Protein AF-A0A656GLE0-F1 (afdb_monomer)

Mean predicted aligned error: 3.56 Å

InterPro domains:
  IPR001126 UmuC domain [PF00817] (6-39)
  IPR001126 UmuC domain [PS50173] (10-77)
  IPR043128 Reverse transcriptase/Diguanylate cyclase domain [G3DSA:3.30.70.270] (2-66)
  IPR043502 DNA/RNA polymerase superfamily [SSF56672] (2-105)
  IPR050116 DNA polymerase type-Y [PTHR11076] (6-103)

Structure (mmCIF, N/CA/C/O backbone):
data_AF-A0A656GLE0-F1
#
_entry.id   AF-A0A656GLE0-F1
#
loop_
_atom_site.group_PDB
_atom_site.id
_atom_site.type_symbol
_atom_site.label_atom_id
_atom_site.label_alt_id
_atom_site.label_comp_id
_atom_site.label_asym_id
_atom_site.label_entity_id
_atom_site.label_seq_id
_atom_site.pdbx_PDB_ins_code
_atom_site.Cartn_x
_atom_site.Cartn_y
_atom_site.Cartn_z
_atom_site.occupancy
_atom_site.B_iso_or_equiv
_atom_site.auth_seq_id
_atom_site.auth_comp_id
_atom_site.auth_asym_id
_atom_site.auth_atom_id
_atom_site.pdbx_PDB_model_num
ATOM 1 N N . MET A 1 1 ? -3.644 -18.975 12.179 1.00 44.62 1 MET A N 1
ATOM 2 C CA . MET A 1 1 ? -4.262 -17.910 12.998 1.00 44.62 1 MET A CA 1
ATOM 3 C C . MET A 1 1 ? -5.621 -17.582 12.400 1.00 44.62 1 MET A C 1
ATOM 5 O O . MET A 1 1 ? -5.702 -16.812 11.456 1.00 44.62 1 MET A O 1
ATOM 9 N N . THR A 1 2 ? -6.671 -18.235 12.883 1.00 47.81 2 THR A N 1
ATOM 10 C CA . THR A 1 2 ? -8.062 -18.063 12.434 1.00 47.81 2 THR A CA 1
ATOM 11 C C . THR A 1 2 ? -8.763 -17.076 13.365 1.00 47.81 2 THR A C 1
ATOM 13 O O . THR A 1 2 ? -9.558 -17.449 14.215 1.00 47.81 2 THR A O 1
ATOM 16 N N . GLY A 1 3 ? -8.398 -15.802 13.252 1.00 62.88 3 GLY A N 1
ATOM 17 C CA . GLY A 1 3 ? -9.130 -14.693 13.863 1.00 62.88 3 GLY A CA 1
ATOM 18 C C . GLY A 1 3 ? -9.580 -13.738 12.766 1.00 62.88 3 GLY A C 1
ATOM 19 O O . GLY A 1 3 ? -8.908 -13.636 11.738 1.00 62.88 3 GLY A O 1
ATOM 20 N N . ASN A 1 4 ? -10.701 -13.041 12.956 1.00 88.12 4 ASN A N 1
ATOM 21 C CA . ASN A 1 4 ? -11.146 -12.019 12.012 1.00 88.12 4 ASN A CA 1
ATOM 22 C C . ASN A 1 4 ? -10.156 -10.838 12.030 1.00 88.12 4 ASN A C 1
ATOM 24 O O . AS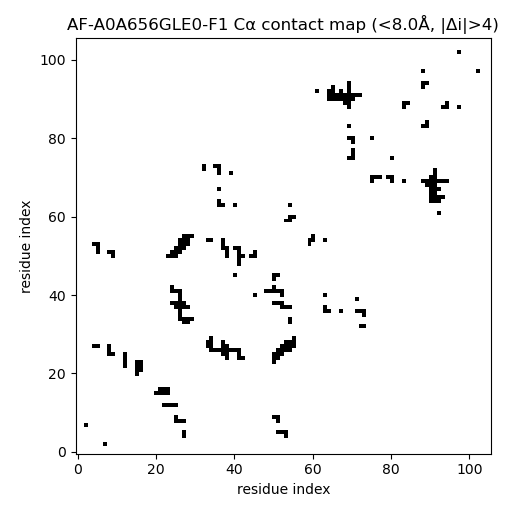N A 1 4 ? -10.252 -9.919 12.844 1.00 88.12 4 ASN A O 1
ATOM 28 N N . LEU A 1 5 ? -9.166 -10.874 11.133 1.00 94.19 5 LEU A N 1
ATOM 29 C CA . LEU A 1 5 ? -8.096 -9.877 11.053 1.00 94.19 5 LEU A CA 1
ATOM 30 C C . LEU A 1 5 ? -8.643 -8.463 10.812 1.00 94.19 5 LEU A C 1
ATOM 32 O O . LEU A 1 5 ? -8.083 -7.486 11.308 1.00 94.19 5 LEU A O 1
ATOM 36 N N . THR A 1 6 ? -9.770 -8.346 10.106 1.00 94.81 6 THR A N 1
ATOM 37 C CA . THR A 1 6 ? -10.423 -7.056 9.859 1.00 94.81 6 THR A CA 1
ATOM 38 C C . THR A 1 6 ? -10.983 -6.457 11.152 1.00 94.81 6 THR A C 1
ATOM 40 O O . THR A 1 6 ? -10.805 -5.264 11.399 1.00 94.81 6 THR A O 1
ATOM 43 N N . GLU A 1 7 ? -11.613 -7.259 12.013 1.00 95.56 7 GLU A N 1
ATOM 44 C CA . GLU A 1 7 ? -12.074 -6.805 13.335 1.00 95.56 7 GLU A CA 1
ATOM 45 C C . GLU A 1 7 ? -10.909 -6.399 14.234 1.00 95.56 7 GLU A C 1
ATOM 47 O O . GLU A 1 7 ? -10.956 -5.338 14.861 1.00 95.56 7 GLU A O 1
ATOM 52 N N . LEU A 1 8 ? -9.827 -7.183 14.231 1.00 96.00 8 LEU A N 1
ATOM 53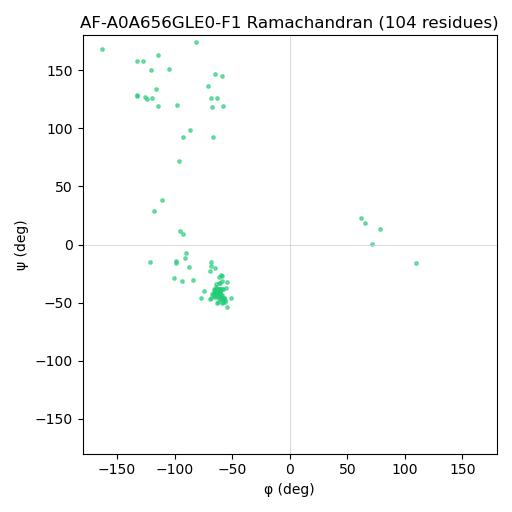 C CA . LEU A 1 8 ? -8.600 -6.819 14.936 1.00 96.00 8 LEU A CA 1
ATOM 54 C C . LEU A 1 8 ? -8.063 -5.464 14.448 1.00 96.00 8 LEU A C 1
ATOM 56 O O . LEU A 1 8 ? -7.762 -4.590 15.260 1.00 96.00 8 LEU A O 1
ATOM 60 N N . GLY A 1 9 ? -8.004 -5.250 13.131 1.00 96.94 9 GLY A N 1
ATOM 61 C CA . GLY A 1 9 ? -7.581 -3.979 12.543 1.00 96.94 9 GLY A CA 1
ATOM 62 C C . GLY A 1 9 ? -8.471 -2.803 12.953 1.00 96.94 9 GLY A C 1
ATOM 63 O O . GLY A 1 9 ? -7.962 -1.730 13.283 1.00 96.94 9 GLY A O 1
ATOM 64 N N . ARG A 1 10 ? -9.795 -3.003 13.010 1.00 96.88 10 ARG A N 1
ATOM 65 C CA . ARG A 1 10 ? -10.743 -1.985 13.498 1.00 96.88 10 ARG A CA 1
ATOM 66 C C . ARG A 1 10 ? -10.518 -1.671 14.975 1.00 96.88 10 ARG A C 1
ATOM 68 O O . ARG A 1 10 ? -10.484 -0.498 15.336 1.00 96.88 10 ARG A O 1
ATOM 75 N N . SER A 1 11 ? -10.298 -2.690 15.803 1.00 97.56 11 SER A N 1
ATOM 76 C CA . SER A 1 11 ? -9.992 -2.525 17.228 1.00 97.56 11 SER A CA 1
ATOM 77 C C . SER A 1 11 ? -8.706 -1.718 17.443 1.00 97.56 11 SER A C 1
ATOM 79 O O . SER A 1 11 ? -8.708 -0.734 18.185 1.00 97.56 11 SER A O 1
ATOM 81 N N . ILE A 1 12 ? -7.630 -2.054 16.719 1.00 97.38 12 ILE A N 1
ATOM 82 C CA . ILE A 1 12 ? -6.358 -1.316 16.759 1.00 97.38 12 ILE A CA 1
ATOM 83 C C . ILE A 1 12 ? -6.569 0.146 16.361 1.00 97.38 12 ILE A C 1
ATOM 85 O O . ILE A 1 12 ? -6.158 1.042 17.096 1.00 97.38 12 ILE A O 1
ATOM 89 N N . ARG A 1 13 ? -7.245 0.402 15.234 1.00 97.19 13 ARG A N 1
ATOM 90 C CA . ARG A 1 13 ? -7.540 1.760 14.756 1.00 97.19 13 ARG A CA 1
ATOM 91 C C . ARG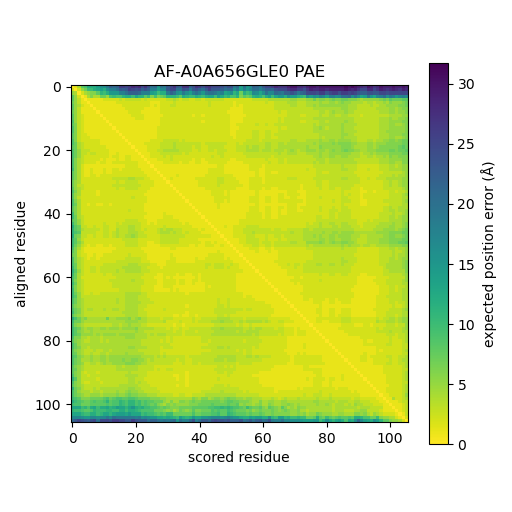 A 1 13 ? -8.298 2.581 15.802 1.00 97.19 13 ARG A C 1
ATOM 93 O O . ARG A 1 13 ? -7.887 3.700 16.104 1.00 97.19 13 ARG A O 1
ATOM 100 N N . SER A 1 14 ? -9.369 2.024 16.368 1.00 97.81 14 SER A N 1
ATOM 101 C CA . SER A 1 14 ? -10.171 2.684 17.404 1.00 97.81 14 SER A CA 1
ATOM 102 C C . SER A 1 14 ? -9.359 2.959 18.668 1.00 97.81 14 SER A C 1
ATOM 104 O O . SER A 1 14 ? -9.470 4.039 19.245 1.00 97.81 14 SER A O 1
ATOM 106 N N . LYS A 1 15 ? -8.505 2.017 19.088 1.00 98.38 15 LYS A N 1
ATOM 107 C CA . LYS A 1 15 ? -7.641 2.187 20.260 1.00 98.38 15 LYS A CA 1
ATOM 108 C C . LYS A 1 15 ? -6.596 3.279 20.044 1.00 98.38 15 LYS A C 1
ATOM 110 O O . LYS A 1 15 ? -6.431 4.118 20.921 1.00 98.38 15 LYS A O 1
ATOM 115 N N . VAL A 1 16 ? -5.940 3.308 18.881 1.00 98.31 16 VAL A N 1
ATOM 116 C CA . VAL A 1 16 ? -4.991 4.378 18.531 1.00 98.31 16 VAL A CA 1
ATOM 117 C C . VAL A 1 16 ? -5.692 5.729 18.578 1.00 98.31 16 VAL A C 1
ATOM 119 O O . VAL A 1 16 ? -5.219 6.619 19.275 1.00 98.31 16 VAL A O 1
ATOM 122 N N . TYR A 1 17 ? -6.859 5.856 17.941 1.00 98.19 17 TYR A N 1
ATOM 123 C CA . TYR A 1 17 ? -7.615 7.106 17.959 1.00 98.19 17 TYR A CA 1
ATOM 124 C C . TYR A 1 17 ? -8.017 7.530 19.378 1.00 98.19 17 TYR A C 1
ATOM 126 O O . TYR A 1 17 ? -7.827 8.683 19.746 1.00 98.19 17 TYR A O 1
ATOM 134 N N . ARG A 1 18 ? -8.498 6.600 20.213 1.00 98.44 18 ARG A N 1
ATOM 135 C CA . ARG A 1 18 ? -8.854 6.887 21.612 1.00 98.44 18 ARG A CA 1
ATOM 136 C C . ARG A 1 18 ? -7.656 7.354 22.442 1.00 98.44 18 ARG A C 1
ATOM 138 O O . ARG A 1 18 ? -7.823 8.199 23.312 1.00 98.44 18 ARG A O 1
ATOM 145 N N . CYS A 1 19 ? -6.477 6.779 22.216 1.00 98.56 19 CYS A N 1
ATOM 146 C CA . CYS A 1 19 ? -5.283 7.081 23.004 1.00 98.56 19 CYS A CA 1
ATOM 147 C C . CYS A 1 19 ? -4.538 8.332 22.527 1.00 98.56 19 CYS A C 1
ATOM 149 O O . CYS A 1 19 ? -3.891 8.978 23.343 1.00 98.56 19 CYS A O 1
ATOM 151 N N . THR A 1 20 ? -4.580 8.654 21.231 1.00 98.31 20 THR A N 1
ATOM 152 C CA . THR A 1 20 ? -3.738 9.716 20.650 1.00 98.31 20 THR A CA 1
ATOM 153 C C . THR A 1 20 ? -4.523 10.836 19.973 1.00 98.31 20 THR A C 1
ATOM 155 O O . THR A 1 20 ? -3.944 11.869 19.660 1.00 98.31 20 THR A O 1
ATOM 158 N N . GLY A 1 21 ? -5.814 10.640 19.690 1.00 97.88 21 GLY A N 1
ATOM 159 C CA . GLY A 1 21 ? -6.620 11.544 18.863 1.00 97.88 21 GLY A CA 1
ATOM 160 C C . GLY A 1 21 ? -6.275 11.509 17.367 1.00 97.88 21 GLY A C 1
ATOM 161 O O . GLY A 1 21 ? -6.901 12.216 16.580 1.00 97.88 21 GLY A O 1
ATOM 162 N N . ILE A 1 22 ? -5.308 10.687 16.940 1.00 97.56 22 ILE A N 1
ATOM 163 C CA . ILE A 1 22 ? -4.812 10.667 15.558 1.00 97.56 22 ILE A CA 1
ATOM 164 C C . ILE A 1 22 ? -5.499 9.539 14.773 1.00 97.56 22 ILE A C 1
ATOM 166 O O . ILE A 1 22 ? -5.354 8.365 15.132 1.00 97.56 22 ILE A O 1
ATOM 170 N N . PRO A 1 23 ? -6.232 9.840 13.684 1.00 95.50 23 PRO A N 1
ATOM 171 C CA . PRO A 1 23 ? -6.842 8.812 12.854 1.00 95.50 23 PRO A CA 1
ATOM 172 C C . PRO A 1 23 ? -5.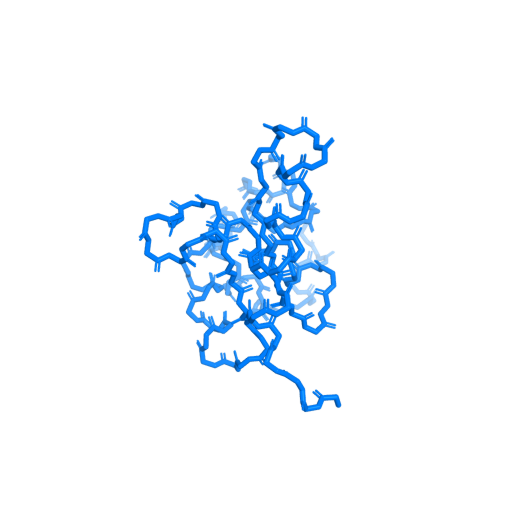776 8.055 12.054 1.00 95.50 23 PRO A C 1
ATOM 174 O O . PRO A 1 23 ? -4.879 8.641 11.445 1.00 95.50 23 PRO A O 1
ATOM 177 N N . VAL A 1 24 ? -5.907 6.730 12.008 1.00 96.94 24 VAL A N 1
ATOM 178 C CA . VAL A 1 24 ? -5.000 5.850 11.262 1.00 96.94 24 VAL A CA 1
ATOM 179 C C . VAL A 1 24 ? -5.763 4.925 10.316 1.00 96.94 24 VAL A C 1
ATOM 181 O O . VAL A 1 24 ? -6.954 4.668 10.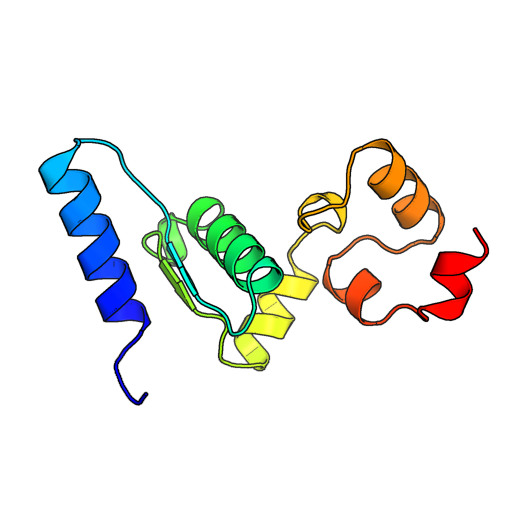498 1.00 96.94 24 VAL A O 1
ATOM 184 N N . GLY A 1 25 ? -5.057 4.434 9.297 1.00 97.50 25 GLY A N 1
ATOM 185 C CA . GLY A 1 25 ? -5.494 3.328 8.447 1.00 97.50 25 GLY A CA 1
ATOM 186 C C . GLY A 1 25 ? -4.723 2.057 8.801 1.00 97.50 25 GLY A C 1
ATOM 187 O O . GLY A 1 25 ? -3.579 2.143 9.261 1.00 97.50 25 GLY A O 1
ATOM 188 N N . VAL A 1 26 ? -5.339 0.894 8.595 1.00 98.31 26 VAL A N 1
ATOM 189 C CA . VAL A 1 26 ? -4.734 -0.417 8.862 1.00 98.31 26 VAL A CA 1
ATOM 190 C C . VAL A 1 26 ? -4.766 -1.266 7.594 1.00 98.31 26 VAL A C 1
ATOM 192 O O . VAL A 1 26 ? -5.820 -1.473 6.999 1.00 98.31 26 VAL A O 1
ATOM 195 N N . GLY A 1 27 ? -3.599 -1.763 7.188 1.00 97.88 27 GLY A N 1
ATOM 196 C CA . GLY A 1 27 ? -3.443 -2.695 6.075 1.00 97.88 27 GLY A CA 1
ATOM 197 C C . GLY A 1 27 ? -2.903 -4.032 6.559 1.00 97.88 27 GLY A C 1
ATOM 198 O O . GLY A 1 27 ? -1.948 -4.058 7.334 1.00 97.88 27 GLY A O 1
ATOM 199 N N . ILE A 1 28 ? -3.504 -5.127 6.101 1.00 98.12 28 ILE A N 1
ATOM 200 C CA . ILE A 1 28 ? -3.188 -6.490 6.535 1.00 98.12 28 ILE A CA 1
ATOM 201 C C . ILE A 1 28 ? -2.877 -7.336 5.304 1.00 98.12 28 ILE A C 1
ATOM 203 O O . ILE A 1 28 ? -3.645 -7.353 4.342 1.00 98.12 28 ILE A O 1
ATOM 207 N N . ALA A 1 29 ? -1.723 -8.001 5.312 1.00 97.50 29 ALA A N 1
ATOM 208 C CA . ALA A 1 29 ? -1.293 -8.895 4.245 1.00 97.50 29 ALA A CA 1
ATOM 209 C C . ALA A 1 29 ? -0.154 -9.822 4.722 1.00 97.50 29 ALA A C 1
ATOM 211 O O . ALA A 1 29 ? 0.461 -9.534 5.750 1.00 97.50 29 ALA A O 1
ATOM 212 N N . PRO A 1 30 ? 0.210 -10.868 3.951 1.00 96.50 30 PRO A N 1
ATOM 213 C CA . PRO A 1 30 ? 1.268 -11.810 4.337 1.00 96.50 30 PRO A CA 1
ATOM 214 C C . PRO A 1 30 ? 2.695 -11.237 4.355 1.00 96.50 30 PRO A C 1
ATOM 216 O O . PRO A 1 30 ? 3.580 -11.832 4.961 1.00 96.50 30 PRO A O 1
ATOM 219 N N . THR A 1 31 ? 2.951 -10.106 3.685 1.00 97.00 31 THR A N 1
ATOM 220 C CA . THR A 1 31 ? 4.281 -9.470 3.628 1.00 97.00 31 THR A CA 1
ATOM 221 C C . THR A 1 31 ? 4.195 -7.972 3.906 1.00 97.00 31 THR A C 1
ATOM 223 O O . THR A 1 31 ? 3.149 -7.351 3.710 1.00 97.00 31 THR A O 1
ATOM 226 N N . LYS A 1 32 ? 5.311 -7.361 4.327 1.00 97.19 32 LYS A N 1
ATOM 227 C CA . LYS A 1 32 ? 5.373 -5.925 4.662 1.00 97.19 32 LYS A CA 1
ATOM 228 C C . LYS A 1 32 ? 5.000 -5.026 3.477 1.00 97.19 32 LYS A C 1
ATOM 230 O O . LYS A 1 32 ? 4.231 -4.082 3.647 1.00 97.19 32 LYS A O 1
ATOM 235 N N . THR A 1 33 ? 5.495 -5.339 2.279 1.00 96.94 33 THR A N 1
ATOM 236 C CA . THR A 1 33 ? 5.195 -4.578 1.055 1.00 96.94 33 THR A CA 1
ATOM 237 C C . THR A 1 33 ? 3.710 -4.649 0.708 1.00 96.94 33 THR A C 1
ATOM 239 O O . THR A 1 33 ? 3.084 -3.619 0.470 1.00 96.94 33 THR A O 1
ATOM 242 N N . LEU A 1 34 ? 3.110 -5.842 0.769 1.00 97.88 34 LEU A N 1
ATOM 243 C CA . LEU A 1 34 ? 1.675 -6.001 0.532 1.00 97.88 34 LEU A CA 1
ATOM 244 C C . LEU A 1 34 ? 0.842 -5.306 1.617 1.00 97.88 34 LEU A C 1
ATOM 246 O O . LEU A 1 34 ? -0.138 -4.640 1.299 1.00 97.88 34 LEU A O 1
ATOM 250 N N . ALA A 1 35 ? 1.246 -5.379 2.888 1.00 98.00 35 ALA A N 1
ATOM 251 C CA . ALA A 1 35 ? 0.535 -4.714 3.981 1.00 98.00 35 ALA A CA 1
ATOM 252 C C . ALA A 1 35 ? 0.559 -3.185 3.818 1.00 98.00 35 ALA A C 1
ATOM 254 O O . ALA A 1 35 ? -0.424 -2.499 4.111 1.00 98.00 35 ALA A O 1
ATOM 255 N N . LYS A 1 36 ? 1.654 -2.636 3.277 1.00 97.75 36 LYS A N 1
ATOM 256 C CA . LYS A 1 36 ? 1.753 -1.214 2.937 1.00 97.75 36 LYS A CA 1
ATOM 257 C C . LYS A 1 36 ? 0.800 -0.822 1.804 1.00 97.75 36 LYS A C 1
ATOM 259 O O . LYS A 1 36 ? 0.130 0.202 1.935 1.00 97.75 36 LYS A O 1
ATOM 264 N N . LEU A 1 37 ? 0.684 -1.642 0.758 1.00 97.62 37 LEU A N 1
ATOM 265 C CA . LEU A 1 37 ? -0.284 -1.440 -0.332 1.00 97.62 37 LEU A CA 1
ATOM 266 C C . LEU A 1 37 ? -1.740 -1.564 0.149 1.00 97.62 37 LEU A C 1
ATOM 268 O O . LEU A 1 37 ? -2.599 -0.761 -0.222 1.00 97.62 37 LEU A O 1
ATOM 272 N N . ALA A 1 38 ? -2.016 -2.516 1.042 1.00 97.88 38 ALA A N 1
ATOM 273 C CA . ALA A 1 38 ? -3.316 -2.642 1.695 1.00 97.88 38 ALA A CA 1
ATOM 274 C C . ALA A 1 38 ? -3.666 -1.366 2.474 1.00 97.88 38 ALA A C 1
ATOM 276 O O . ALA A 1 38 ? -4.759 -0.828 2.325 1.00 97.88 38 ALA A O 1
ATOM 277 N N . ASN A 1 39 ? -2.718 -0.824 3.247 1.00 97.88 39 ASN A N 1
ATOM 278 C CA . ASN A 1 39 ? -2.923 0.407 4.012 1.00 97.88 39 ASN A CA 1
ATOM 279 C C . ASN A 1 39 ? -3.117 1.631 3.102 1.00 97.88 39 ASN A C 1
ATOM 281 O O . ASN A 1 39 ? -3.949 2.490 3.386 1.00 97.88 39 ASN A O 1
ATOM 285 N N . TYR A 1 40 ? -2.376 1.711 1.992 1.00 97.44 40 TYR A N 1
ATOM 286 C CA . TYR A 1 40 ? -2.606 2.735 0.971 1.00 97.44 40 TYR A CA 1
ATOM 287 C C . TYR A 1 40 ? -4.056 2.686 0.466 1.00 97.44 40 TYR A C 1
ATOM 289 O O . TYR A 1 40 ? -4.753 3.701 0.483 1.00 97.44 40 TYR A O 1
ATOM 297 N N . THR A 1 41 ? -4.552 1.490 0.134 1.00 97.19 41 THR A N 1
ATOM 298 C CA . THR A 1 41 ? -5.945 1.282 -0.292 1.00 97.19 41 THR A CA 1
ATOM 299 C C . THR A 1 41 ? -6.944 1.652 0.807 1.00 97.1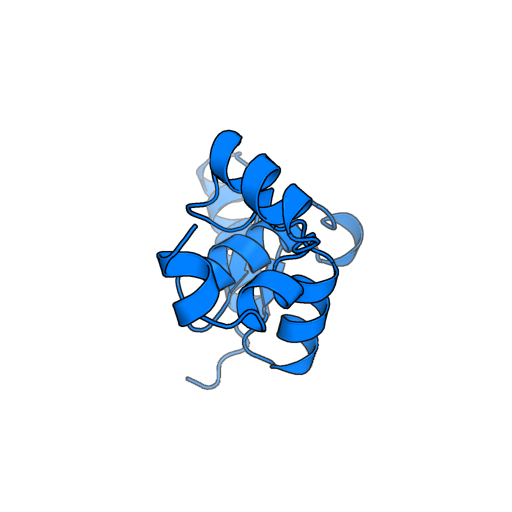9 41 THR A C 1
ATOM 301 O O . THR A 1 41 ? -7.932 2.331 0.527 1.00 97.19 41 THR A O 1
ATOM 304 N N . ALA A 1 42 ? -6.671 1.271 2.060 1.00 97.31 42 ALA A N 1
ATOM 305 C CA . ALA A 1 42 ? -7.514 1.583 3.215 1.00 97.31 42 ALA A CA 1
ATOM 306 C C . ALA A 1 42 ? -7.706 3.091 3.409 1.00 97.31 42 ALA A C 1
ATOM 308 O O . ALA A 1 42 ? -8.798 3.548 3.737 1.00 97.31 42 ALA A O 1
ATOM 309 N N . LYS A 1 43 ? -6.648 3.873 3.176 1.00 96.19 43 LYS A N 1
ATOM 310 C CA . LYS A 1 43 ? -6.700 5.335 3.261 1.00 96.19 43 LYS A CA 1
ATOM 311 C C . LYS A 1 43 ? -7.375 5.958 2.043 1.00 96.19 43 LYS A C 1
ATOM 313 O O . LYS A 1 43 ? -8.239 6.813 2.204 1.00 96.19 43 LYS A O 1
ATOM 318 N N . ARG A 1 44 ? -7.017 5.518 0.833 1.00 96.12 44 ARG A N 1
ATOM 319 C CA . ARG A 1 44 ? -7.556 6.072 -0.419 1.00 96.12 44 ARG A CA 1
ATOM 320 C C . ARG A 1 44 ? -9.062 5.850 -0.549 1.00 96.12 44 ARG A C 1
ATOM 322 O O . ARG A 1 44 ? -9.775 6.727 -1.015 1.00 96.12 44 ARG A O 1
ATOM 329 N N . LEU A 1 45 ? -9.547 4.684 -0.122 1.00 95.88 45 LEU A N 1
ATOM 330 C CA . LEU A 1 45 ? -10.952 4.282 -0.216 1.00 95.88 45 LEU A CA 1
ATOM 331 C C . LEU A 1 45 ? -11.605 4.223 1.166 1.00 95.88 45 LEU A C 1
ATOM 333 O O . LEU A 1 45 ? -12.397 3.323 1.448 1.00 95.88 45 LEU A O 1
ATOM 337 N N . GLN A 1 46 ? -11.261 5.156 2.057 1.00 94.62 46 GLN A N 1
ATOM 338 C CA . GLN A 1 46 ? -11.700 5.116 3.454 1.00 94.62 46 GLN A CA 1
ATOM 339 C C . GLN A 1 46 ? -13.229 5.043 3.599 1.00 94.62 46 GLN A C 1
ATOM 341 O O . GLN A 1 46 ? -13.709 4.308 4.457 1.00 94.62 46 GLN A O 1
ATOM 346 N N . ALA A 1 47 ? -13.985 5.729 2.733 1.00 95.19 47 ALA A N 1
ATOM 347 C CA . ALA A 1 47 ? -15.452 5.690 2.730 1.00 95.19 47 ALA A CA 1
ATOM 348 C C . ALA A 1 47 ? -16.026 4.278 2.496 1.00 95.19 47 ALA A C 1
ATOM 350 O O . ALA A 1 47 ? -17.052 3.932 3.067 1.00 95.19 47 ALA A O 1
ATOM 351 N N . HIS A 1 48 ? -15.339 3.447 1.707 1.00 94.75 48 HIS A N 1
ATOM 352 C CA . HIS A 1 48 ? -15.776 2.087 1.375 1.00 94.75 48 HIS A CA 1
ATOM 353 C C . HIS A 1 48 ? -15.188 1.034 2.322 1.00 94.75 48 HIS A C 1
ATOM 355 O O . HIS A 1 48 ? -15.791 -0.003 2.571 1.00 94.75 48 HIS A O 1
ATOM 361 N N . THR A 1 49 ? -13.983 1.283 2.838 1.00 95.25 49 THR A N 1
ATOM 362 C CA . THR A 1 49 ? -13.208 0.301 3.617 1.00 95.25 49 THR A CA 1
ATOM 363 C C . THR A 1 49 ? -13.324 0.504 5.128 1.00 95.25 49 THR A C 1
ATOM 365 O O . THR A 1 49 ? -12.941 -0.366 5.909 1.00 95.25 49 THR A O 1
ATOM 368 N N . GLY A 1 50 ? -13.802 1.667 5.578 1.00 94.69 50 GLY A N 1
ATOM 369 C CA . GLY A 1 50 ? -13.772 2.050 6.991 1.00 94.69 50 GLY A CA 1
ATOM 370 C C . GLY A 1 50 ? -12.351 2.237 7.541 1.00 94.69 50 GLY A C 1
ATOM 371 O O . GLY A 1 50 ? -12.149 2.188 8.755 1.00 94.69 50 GLY A O 1
ATOM 372 N N . GLY A 1 51 ? -11.355 2.422 6.665 1.00 96.62 51 GLY A N 1
ATOM 373 C CA . GLY A 1 51 ? -9.953 2.600 7.045 1.00 96.62 51 GLY A CA 1
ATOM 374 C C . GLY A 1 51 ? -9.219 1.307 7.410 1.00 96.62 51 GLY A C 1
ATOM 375 O O . GLY A 1 51 ? -8.125 1.382 7.969 1.00 96.62 51 GLY A O 1
ATOM 376 N N . VAL A 1 52 ? -9.783 0.131 7.106 1.00 97.88 52 VAL A N 1
ATOM 377 C CA . VAL A 1 52 ? -9.137 -1.175 7.322 1.00 97.88 52 VAL A CA 1
ATOM 378 C C . VAL A 1 52 ? -9.266 -2.031 6.067 1.00 97.88 52 VAL A C 1
ATOM 380 O O . VAL A 1 52 ? -10.368 -2.220 5.560 1.00 97.88 52 VAL A O 1
ATOM 383 N N . VAL A 1 53 ? -8.151 -2.565 5.570 1.00 97.88 53 VAL A N 1
ATOM 384 C CA . VAL A 1 53 ? -8.129 -3.449 4.395 1.00 97.88 53 VAL A CA 1
ATOM 385 C C . VAL A 1 53 ? -7.273 -4.678 4.677 1.00 97.88 53 VAL A C 1
ATOM 387 O O . VAL A 1 53 ? -6.114 -4.561 5.070 1.00 97.88 53 VAL A O 1
ATOM 390 N N . ASP A 1 54 ? -7.844 -5.853 4.418 1.00 97.44 54 ASP A N 1
ATOM 391 C CA . ASP A 1 54 ? -7.176 -7.152 4.475 1.00 97.44 54 ASP A CA 1
ATOM 392 C C . ASP A 1 54 ? -7.111 -7.780 3.076 1.00 97.44 54 ASP A C 1
ATOM 394 O O . ASP A 1 54 ? -8.144 -8.031 2.448 1.00 97.44 54 ASP A O 1
ATOM 398 N N . ILE A 1 55 ? -5.887 -8.024 2.600 1.00 97.06 55 ILE A N 1
ATOM 399 C CA . ILE A 1 55 ? -5.580 -8.664 1.312 1.00 97.06 55 ILE A CA 1
ATOM 400 C C . ILE A 1 55 ? -4.810 -9.984 1.475 1.00 97.06 55 ILE A C 1
ATOM 402 O O . ILE A 1 55 ? -4.027 -10.388 0.604 1.00 97.06 55 ILE A O 1
ATOM 406 N N . CYS A 1 56 ? -5.005 -10.680 2.599 1.00 96.06 56 CYS A N 1
ATOM 407 C CA . CYS A 1 56 ? -4.570 -12.071 2.725 1.00 96.06 56 CYS A CA 1
ATOM 408 C C . CYS A 1 56 ? -5.226 -12.946 1.649 1.00 96.06 56 CYS A C 1
ATOM 410 O O . CYS A 1 56 ? -4.540 -13.770 1.044 1.00 96.06 56 CYS A O 1
ATOM 412 N N . ASP A 1 57 ? -6.499 -12.680 1.346 1.00 95.25 57 ASP A N 1
ATOM 413 C CA . ASP A 1 57 ? -7.227 -13.288 0.235 1.00 95.25 57 ASP A CA 1
ATOM 414 C C . ASP A 1 57 ? -6.608 -12.907 -1.133 1.00 95.25 57 ASP A C 1
ATOM 416 O O . ASP A 1 57 ? -6.446 -11.712 -1.421 1.00 95.25 57 ASP A O 1
ATOM 420 N N . PRO A 1 58 ? -6.253 -13.885 -1.992 1.00 95.75 58 PRO A N 1
ATOM 421 C CA . PRO A 1 58 ? -5.630 -13.620 -3.288 1.00 95.75 58 PRO A CA 1
ATOM 422 C C . PRO A 1 58 ? -6.486 -12.788 -4.247 1.00 95.75 58 PRO A C 1
ATOM 424 O O . PRO A 1 58 ? -5.925 -11.997 -5.003 1.00 95.75 58 PRO A O 1
ATOM 427 N N . VAL A 1 59 ? -7.816 -12.917 -4.210 1.00 96.62 59 VAL A N 1
ATOM 428 C CA . VAL A 1 59 ? -8.720 -12.161 -5.091 1.00 96.62 59 VAL A CA 1
ATOM 429 C C . VAL A 1 59 ? -8.715 -10.687 -4.694 1.00 96.62 59 VAL A C 1
ATOM 431 O O . VAL A 1 59 ? -8.511 -9.812 -5.538 1.00 96.62 59 VAL A O 1
ATOM 434 N N . LYS A 1 60 ? -8.835 -10.395 -3.393 1.00 96.06 60 LYS A N 1
ATOM 435 C CA . LYS A 1 60 ? -8.693 -9.027 -2.866 1.00 96.06 60 LYS A CA 1
ATOM 436 C C . LYS A 1 60 ? -7.309 -8.453 -3.158 1.00 96.06 60 LYS A C 1
ATOM 438 O O . LYS A 1 60 ? -7.188 -7.281 -3.515 1.00 96.06 60 LYS A O 1
ATOM 443 N N . ARG A 1 61 ? -6.262 -9.272 -3.024 1.00 97.94 61 ARG A N 1
ATOM 444 C CA . ARG A 1 61 ? -4.881 -8.872 -3.319 1.00 97.94 61 ARG A CA 1
ATOM 445 C C . ARG A 1 61 ? -4.704 -8.490 -4.778 1.00 97.94 61 ARG A C 1
ATOM 447 O O . ARG A 1 61 ? -4.162 -7.425 -5.049 1.00 97.94 61 ARG A O 1
ATOM 454 N N . ASP A 1 62 ? -5.173 -9.325 -5.697 1.00 98.00 62 ASP A N 1
ATOM 455 C CA . ASP A 1 62 ? -5.096 -9.061 -7.130 1.00 98.00 62 ASP A CA 1
ATOM 456 C C . ASP A 1 62 ? -5.855 -7.780 -7.499 1.00 98.00 62 ASP A C 1
ATOM 458 O O . ASP A 1 62 ? -5.328 -6.945 -8.234 1.00 98.00 62 ASP A O 1
ATOM 462 N N . TRP A 1 63 ? -7.037 -7.558 -6.911 1.00 97.56 63 TRP A N 1
ATOM 463 C CA . TRP A 1 63 ? -7.775 -6.309 -7.093 1.00 97.56 63 TRP A CA 1
ATOM 464 C C . TRP A 1 63 ? -6.967 -5.092 -6.628 1.00 97.56 63 TRP A C 1
ATOM 466 O O . TRP A 1 63 ? -6.852 -4.112 -7.365 1.00 97.56 63 TRP A O 1
ATOM 476 N N . VAL A 1 64 ? -6.356 -5.147 -5.441 1.00 97.75 64 VAL A N 1
ATOM 477 C CA . VAL A 1 64 ? -5.516 -4.048 -4.940 1.00 97.75 64 VAL A CA 1
ATOM 478 C C . VAL A 1 64 ? -4.316 -3.802 -5.851 1.00 97.75 64 VAL A C 1
ATOM 480 O O . VAL A 1 64 ? -4.049 -2.650 -6.192 1.00 97.75 64 VAL A O 1
ATOM 483 N N . LEU A 1 65 ? -3.621 -4.853 -6.291 1.00 98.19 65 LEU A N 1
ATOM 484 C CA . LEU A 1 65 ? -2.459 -4.731 -7.174 1.00 98.19 65 LEU A CA 1
ATOM 485 C C . LEU A 1 65 ? -2.813 -4.097 -8.528 1.00 98.19 65 LEU A C 1
ATOM 487 O O . LEU A 1 65 ? -2.090 -3.210 -8.977 1.00 98.19 65 LEU A O 1
ATOM 491 N N . ARG A 1 66 ? -3.937 -4.490 -9.146 1.00 98.00 66 ARG A N 1
ATOM 492 C CA . ARG A 1 66 ? -4.430 -3.891 -10.406 1.00 98.00 66 ARG A CA 1
ATOM 493 C C . ARG A 1 66 ? -4.729 -2.4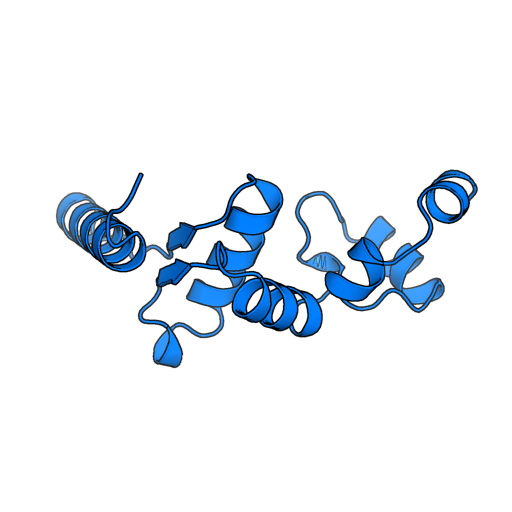03 -10.270 1.00 98.00 66 ARG A C 1
ATOM 495 O O . ARG A 1 66 ? -4.481 -1.632 -11.186 1.00 98.00 66 ARG A O 1
ATOM 502 N N . ASN A 1 67 ? -5.282 -2.003 -9.127 1.00 97.19 67 ASN A N 1
ATOM 503 C CA . ASN A 1 67 ? -5.783 -0.647 -8.903 1.00 97.19 67 ASN A CA 1
ATOM 504 C C . ASN A 1 67 ? -4.763 0.275 -8.219 1.00 97.19 67 ASN A C 1
ATOM 506 O O . ASN A 1 67 ? -5.125 1.358 -7.741 1.00 97.19 67 ASN A O 1
ATOM 510 N N . THR A 1 68 ? -3.502 -0.142 -8.125 1.00 97.19 68 THR A N 1
ATOM 511 C CA . THR A 1 68 ? -2.448 0.633 -7.472 1.00 97.19 68 THR A CA 1
ATOM 512 C C . THR A 1 68 ? -1.349 0.940 -8.473 1.00 97.19 68 THR A C 1
ATOM 514 O O . THR A 1 68 ? -0.820 0.026 -9.096 1.00 97.19 68 THR A O 1
ATOM 517 N N . SER A 1 69 ? -1.008 2.223 -8.624 1.00 97.69 69 SER A N 1
ATOM 518 C CA . SER A 1 69 ? 0.111 2.647 -9.472 1.00 97.69 69 SER A CA 1
ATOM 519 C C . SER A 1 69 ? 1.408 2.003 -8.989 1.00 97.69 69 SER A C 1
ATOM 521 O O . SER A 1 69 ? 1.623 1.851 -7.785 1.00 97.69 69 SER A O 1
ATOM 523 N N . VAL A 1 70 ? 2.296 1.675 -9.926 1.00 97.75 70 VAL A N 1
ATOM 524 C CA . VAL A 1 70 ? 3.619 1.118 -9.631 1.00 97.75 70 VAL A CA 1
ATOM 525 C C . VAL A 1 70 ? 4.424 2.002 -8.671 1.00 97.75 70 VAL A C 1
ATOM 527 O O . VAL A 1 70 ? 5.156 1.495 -7.825 1.00 97.75 70 VAL A O 1
ATOM 530 N N . GLY A 1 71 ? 4.229 3.325 -8.729 1.00 97.31 71 GLY A N 1
ATOM 531 C CA . GLY A 1 71 ? 4.906 4.288 -7.858 1.00 97.31 71 GLY A CA 1
ATOM 532 C C . GLY A 1 71 ? 4.500 4.225 -6.384 1.00 97.31 71 GLY A C 1
ATOM 533 O O . GLY A 1 71 ? 5.197 4.778 -5.542 1.00 97.31 71 GLY A O 1
ATOM 534 N N . GLU A 1 72 ? 3.397 3.552 -6.057 1.00 96.69 72 GLU A N 1
ATOM 535 C CA . GLU A 1 72 ? 2.943 3.370 -4.672 1.00 96.69 72 GLU A CA 1
ATOM 536 C C . GLU A 1 72 ? 3.525 2.101 -4.029 1.00 96.69 72 GLU A C 1
ATOM 538 O O . GLU A 1 72 ? 3.353 1.859 -2.829 1.00 96.69 72 GLU A O 1
ATOM 543 N N . VAL A 1 73 ? 4.223 1.269 -4.810 1.00 97.44 73 VAL A N 1
ATOM 544 C CA . VAL A 1 73 ? 4.939 0.106 -4.285 1.00 97.44 73 VAL A CA 1
ATOM 545 C C . VAL A 1 73 ? 6.118 0.592 -3.451 1.00 97.44 73 VAL A C 1
ATOM 547 O O . VAL A 1 73 ? 6.961 1.366 -3.903 1.00 97.44 73 VAL A O 1
ATOM 550 N N . TRP A 1 74 ? 6.198 0.120 -2.205 1.00 95.31 74 TRP A N 1
ATOM 551 C CA . TRP A 1 74 ? 7.283 0.502 -1.305 1.00 95.31 74 TRP A CA 1
ATOM 552 C C . TRP A 1 74 ? 8.642 0.147 -1.923 1.00 95.31 74 TRP A C 1
ATOM 554 O O . TRP A 1 74 ? 8.929 -1.020 -2.170 1.00 95.31 74 TRP A O 1
ATOM 564 N N . GLY A 1 75 ? 9.470 1.170 -2.145 1.00 94.25 75 GLY A N 1
ATOM 565 C CA . GLY A 1 75 ? 10.802 1.055 -2.742 1.00 94.25 75 GLY A CA 1
ATOM 566 C C . GLY A 1 75 ? 10.878 1.650 -4.149 1.00 94.25 75 GLY A C 1
ATOM 567 O O . GLY A 1 75 ? 11.968 1.969 -4.613 1.00 94.25 75 GLY A O 1
ATOM 568 N N . VAL A 1 76 ? 9.736 1.889 -4.799 1.00 96.88 76 VAL A N 1
ATOM 569 C CA . VAL A 1 76 ? 9.673 2.543 -6.110 1.00 96.88 76 VAL A CA 1
ATOM 570 C C . VAL A 1 76 ? 9.635 4.060 -5.921 1.00 96.88 76 VAL A C 1
ATOM 572 O O . VAL A 1 76 ? 8.605 4.657 -5.629 1.00 96.88 76 VAL A O 1
ATOM 575 N N . GLY A 1 77 ? 10.796 4.703 -6.061 1.00 96.19 77 GLY A N 1
ATOM 576 C CA . GLY A 1 77 ? 10.913 6.165 -6.049 1.00 96.19 77 GLY A CA 1
ATOM 577 C C . GLY A 1 77 ? 10.577 6.809 -7.400 1.00 96.19 77 GLY A C 1
ATOM 578 O O . GLY A 1 77 ? 10.428 6.126 -8.408 1.00 96.19 77 GLY A O 1
ATOM 579 N N . ARG A 1 78 ? 10.542 8.149 -7.455 1.00 97.00 78 ARG A N 1
ATOM 580 C CA . ARG A 1 78 ? 10.169 8.926 -8.660 1.00 97.00 78 ARG A CA 1
A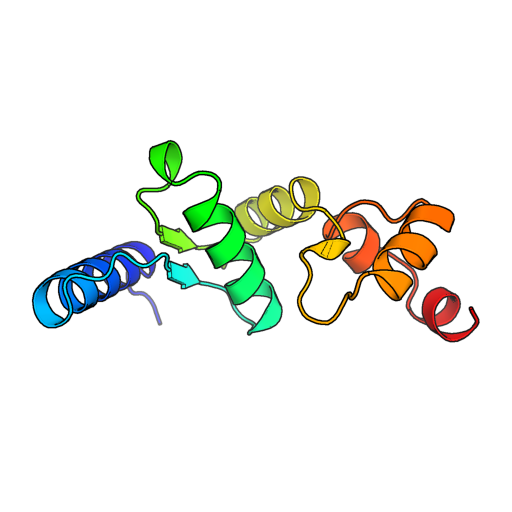TOM 581 C C . ARG A 1 78 ? 10.925 8.515 -9.933 1.00 97.00 78 ARG A C 1
ATOM 583 O O . ARG A 1 78 ? 10.301 8.357 -10.974 1.00 97.00 78 ARG A O 1
ATOM 590 N N . LYS A 1 79 ? 12.251 8.342 -9.851 1.00 96.44 79 LYS A N 1
ATOM 591 C CA . LYS A 1 79 ? 13.076 7.924 -11.001 1.00 96.44 79 LYS A CA 1
ATOM 592 C C . LYS A 1 79 ? 12.717 6.512 -11.473 1.00 96.44 79 LYS A C 1
ATOM 594 O O . LYS A 1 79 ? 12.533 6.301 -12.663 1.00 96.44 79 LYS A O 1
ATOM 599 N N . MET A 1 80 ? 12.569 5.580 -10.530 1.00 96.12 80 MET A N 1
ATOM 600 C CA . MET A 1 80 ? 12.196 4.195 -10.822 1.00 96.12 80 MET A CA 1
ATOM 601 C C . MET A 1 80 ? 10.789 4.113 -11.416 1.00 96.12 80 MET A C 1
ATOM 603 O O . MET A 1 80 ? 10.579 3.398 -12.383 1.00 96.12 80 MET A O 1
ATOM 607 N N . LYS A 1 81 ? 9.840 4.895 -10.888 1.00 97.44 81 LYS A N 1
ATOM 608 C CA . LYS A 1 81 ? 8.493 5.014 -11.450 1.00 97.44 81 LYS A CA 1
ATOM 609 C C . LYS A 1 81 ? 8.552 5.414 -12.927 1.00 97.44 81 LYS A C 1
ATOM 611 O O . LYS A 1 81 ? 8.004 4.700 -13.751 1.00 97.44 81 LYS A O 1
ATOM 616 N N . ALA A 1 82 ? 9.249 6.505 -13.254 1.00 97.12 82 ALA A N 1
ATOM 617 C CA . ALA A 1 82 ? 9.357 6.977 -14.636 1.00 97.12 82 ALA A CA 1
ATOM 618 C C . ALA A 1 82 ? 10.018 5.938 -15.561 1.00 97.12 82 ALA A C 1
ATOM 620 O O . ALA A 1 82 ? 9.592 5.760 -16.698 1.00 97.12 82 ALA A O 1
ATOM 621 N N . HIS A 1 83 ? 11.032 5.227 -15.061 1.00 95.31 83 HIS A N 1
ATOM 622 C CA . HIS A 1 83 ? 11.677 4.138 -15.790 1.00 95.31 83 HIS A CA 1
ATOM 623 C C . HIS A 1 83 ? 10.709 2.975 -16.076 1.00 95.31 83 HIS A C 1
ATOM 625 O O . HIS A 1 83 ? 10.560 2.574 -17.226 1.00 95.31 83 HIS A O 1
ATOM 631 N N . LEU A 1 84 ? 9.990 2.494 -15.055 1.00 96.88 84 LEU A N 1
ATOM 632 C CA . LEU A 1 84 ? 8.998 1.418 -15.177 1.00 96.88 84 LEU A CA 1
ATOM 633 C C . LEU A 1 84 ? 7.827 1.810 -16.092 1.00 96.88 84 LEU A C 1
ATOM 635 O O . LEU A 1 84 ? 7.394 1.007 -16.916 1.00 96.88 84 LEU A O 1
ATOM 639 N N . GLU A 1 85 ? 7.356 3.056 -16.017 1.00 96.88 85 GLU A N 1
ATOM 640 C CA . GLU A 1 85 ? 6.315 3.572 -16.914 1.00 96.88 85 GLU A CA 1
ATOM 641 C C . GLU A 1 85 ? 6.786 3.604 -18.378 1.00 96.88 85 GLU A C 1
ATOM 643 O O . GLU A 1 85 ? 6.020 3.258 -19.279 1.00 96.88 85 GLU A O 1
ATOM 648 N N . GLY A 1 86 ? 8.066 3.913 -18.622 1.00 95.50 86 GLY A N 1
ATOM 649 C CA . GLY A 1 86 ? 8.692 3.790 -19.944 1.00 95.50 86 GLY A CA 1
ATOM 650 C C . GLY A 1 86 ? 8.670 2.360 -20.503 1.00 95.50 86 GLY A C 1
ATOM 651 O O . GLY A 1 86 ? 8.621 2.178 -21.716 1.00 95.50 86 GLY A O 1
ATOM 652 N N . MET A 1 87 ? 8.620 1.352 -19.628 1.00 95.19 87 MET A N 1
ATOM 653 C CA . MET A 1 87 ? 8.493 -0.071 -19.971 1.00 95.19 87 MET A CA 1
ATOM 654 C C . MET A 1 87 ? 7.034 -0.562 -20.003 1.00 95.19 87 MET A C 1
ATOM 656 O O . MET A 1 87 ? 6.800 -1.764 -20.083 1.00 95.19 87 MET A O 1
ATOM 660 N N . GLN A 1 88 ? 6.048 0.342 -19.919 1.00 96.38 88 GLN A N 1
ATOM 661 C CA . GLN A 1 88 ? 4.614 0.021 -19.806 1.00 96.38 88 GLN A CA 1
ATOM 662 C C . GLN A 1 88 ? 4.236 -0.765 -18.535 1.00 96.38 88 GLN A C 1
ATOM 664 O O . GLN A 1 88 ? 3.184 -1.398 -18.474 1.00 96.38 88 GLN A O 1
ATOM 669 N N . ILE A 1 89 ? 5.055 -0.683 -17.484 1.00 97.81 89 ILE A N 1
ATOM 670 C CA . ILE A 1 89 ? 4.755 -1.236 -16.160 1.00 97.81 89 ILE A CA 1
ATOM 671 C C . ILE A 1 89 ? 4.107 -0.122 -15.334 1.00 97.81 89 ILE A C 1
ATOM 673 O O . ILE A 1 89 ? 4.793 0.695 -14.721 1.00 97.81 89 ILE A O 1
ATOM 677 N N . LEU A 1 90 ? 2.773 -0.056 -15.349 1.00 98.12 90 LEU A N 1
ATOM 678 C CA . LEU A 1 90 ? 2.019 1.085 -14.810 1.00 98.12 90 LEU A CA 1
ATOM 679 C C . LEU A 1 90 ? 1.438 0.813 -13.418 1.00 98.12 90 LEU A C 1
ATOM 681 O O . LEU A 1 90 ? 1.274 1.733 -12.607 1.00 98.12 90 LEU A O 1
ATOM 685 N N . SER A 1 91 ? 1.138 -0.449 -13.121 1.00 98.44 91 SER A N 1
ATOM 686 C CA . SER A 1 91 ? 0.522 -0.892 -11.874 1.00 98.44 91 SER A CA 1
ATOM 687 C C . SER A 1 91 ? 1.441 -1.785 -11.038 1.00 98.44 91 SER A C 1
ATOM 689 O O . SER A 1 91 ? 2.414 -2.372 -11.515 1.00 98.44 91 SER A O 1
ATOM 691 N N . ALA A 1 92 ? 1.103 -1.935 -9.756 1.00 98.12 92 ALA A N 1
ATOM 692 C CA . ALA A 1 92 ? 1.753 -2.895 -8.873 1.00 98.12 92 ALA A CA 1
ATOM 693 C C . ALA A 1 92 ? 1.572 -4.341 -9.368 1.00 98.12 92 ALA A C 1
ATOM 695 O O . ALA A 1 92 ? 2.429 -5.186 -9.108 1.00 98.12 92 ALA A O 1
ATOM 696 N N . LYS A 1 93 ? 0.476 -4.630 -10.088 1.00 98.12 93 LYS A N 1
ATOM 697 C CA . LYS A 1 93 ? 0.273 -5.930 -10.731 1.00 98.12 93 LYS A CA 1
ATOM 698 C C . LYS A 1 93 ? 1.242 -6.148 -11.887 1.00 98.12 93 LYS A C 1
ATOM 700 O O . LYS A 1 93 ? 1.835 -7.219 -11.947 1.00 98.12 93 LYS A O 1
ATOM 705 N N . ASP A 1 94 ? 1.421 -5.154 -12.752 1.00 97.94 94 ASP A N 1
ATOM 706 C CA . ASP A 1 94 ? 2.345 -5.261 -13.888 1.00 97.94 94 ASP A CA 1
ATOM 707 C C . ASP A 1 94 ? 3.758 -5.551 -13.381 1.00 97.94 94 ASP A C 1
ATOM 709 O O . ASP A 1 94 ? 4.414 -6.470 -13.859 1.00 97.94 94 ASP A O 1
ATOM 713 N N . LEU A 1 95 ? 4.184 -4.850 -12.323 1.00 97.06 95 LEU A N 1
ATOM 714 C CA . LEU A 1 95 ? 5.484 -5.085 -11.697 1.00 97.06 95 LEU A CA 1
ATOM 715 C C . LEU A 1 95 ? 5.597 -6.493 -11.096 1.00 97.06 95 LEU A C 1
ATOM 717 O O . LEU A 1 95 ? 6.649 -7.115 -11.184 1.00 97.06 95 LEU A O 1
ATOM 721 N N . ALA A 1 96 ? 4.525 -7.007 -10.487 1.00 95.88 96 ALA A N 1
ATOM 722 C CA . ALA A 1 96 ? 4.507 -8.358 -9.931 1.00 95.88 96 ALA A CA 1
ATOM 723 C C . ALA A 1 96 ? 4.540 -9.460 -11.009 1.00 95.88 96 ALA A C 1
ATOM 725 O O . ALA A 1 96 ? 4.912 -10.589 -10.699 1.00 95.88 96 ALA A O 1
ATOM 726 N N . MET A 1 97 ? 4.124 -9.145 -12.239 1.00 96.38 97 MET A N 1
ATOM 727 C CA . MET A 1 97 ? 4.094 -10.063 -13.384 1.00 96.38 97 MET A CA 1
ATOM 728 C C . MET A 1 97 ? 5.295 -9.908 -14.325 1.00 96.38 97 MET A C 1
ATOM 730 O O . MET A 1 97 ? 5.513 -10.775 -15.168 1.00 96.38 97 MET A O 1
ATOM 734 N N . ALA A 1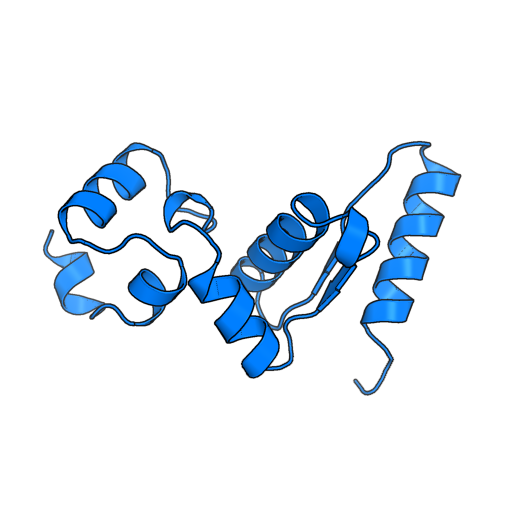 98 ? 6.060 -8.824 -14.200 1.00 95.38 98 ALA A N 1
ATOM 735 C CA . ALA A 1 98 ? 7.231 -8.559 -15.023 1.00 95.38 98 ALA A CA 1
ATOM 736 C C . ALA A 1 98 ? 8.344 -9.594 -14.789 1.00 95.38 98 ALA A C 1
ATOM 738 O O . ALA A 1 98 ? 8.552 -10.066 -13.670 1.00 95.38 98 ALA A O 1
ATOM 739 N N . ASP A 1 99 ? 9.097 -9.908 -15.847 1.00 93.56 99 ASP A N 1
ATOM 740 C CA . ASP A 1 99 ? 10.256 -10.798 -15.764 1.00 93.56 99 ASP A CA 1
ATOM 741 C C . ASP A 1 99 ? 11.384 -10.143 -14.935 1.00 93.56 99 ASP A C 1
ATOM 743 O O . ASP A 1 99 ? 11.932 -9.109 -15.343 1.00 93.56 99 ASP A O 1
ATOM 747 N N . PRO A 1 100 ? 11.795 -10.736 -13.796 1.00 91.12 100 PRO A N 1
ATOM 748 C CA . PRO A 1 100 ? 12.865 -10.192 -12.967 1.00 91.12 100 PRO A CA 1
ATOM 749 C C . PRO A 1 100 ? 14.208 -10.048 -13.689 1.00 91.12 100 PRO A C 1
ATOM 751 O O . PRO A 1 100 ? 15.021 -9.215 -13.290 1.00 91.12 100 PRO A O 1
ATOM 754 N N . TRP A 1 101 ? 14.484 -10.862 -14.713 1.00 90.06 101 TRP A N 1
ATOM 755 C CA . TRP A 1 101 ? 15.750 -10.781 -15.437 1.00 90.06 101 TRP A CA 1
ATOM 756 C C . TRP A 1 101 ? 15.801 -9.566 -16.363 1.00 90.06 101 TRP A C 1
ATOM 758 O O . TRP A 1 101 ? 16.817 -8.870 -16.399 1.00 90.06 101 TRP A O 1
ATOM 768 N N . MET A 1 102 ? 14.687 -9.258 -17.030 1.00 88.38 102 MET A N 1
ATOM 769 C CA . MET A 1 102 ? 14.513 -8.019 -17.794 1.00 88.38 102 MET A CA 1
ATOM 770 C C . MET A 1 102 ? 14.739 -6.789 -16.900 1.00 88.38 102 MET A C 1
ATOM 772 O O . MET A 1 102 ? 15.522 -5.907 -17.246 1.00 88.38 102 MET A O 1
ATOM 776 N N . LEU A 1 103 ? 14.147 -6.772 -15.700 1.00 89.44 103 LEU A N 1
ATOM 777 C CA . LEU A 1 103 ? 14.261 -5.650 -14.758 1.00 89.44 103 LEU A CA 1
ATOM 778 C C . LEU A 1 103 ? 15.682 -5.414 -14.214 1.00 89.44 103 LEU A C 1
ATOM 780 O O . LEU A 1 103 ? 15.960 -4.334 -13.710 1.00 89.44 103 LEU A O 1
ATOM 784 N N . ARG A 1 104 ? 16.582 -6.405 -14.274 1.00 86.38 104 ARG A N 1
ATOM 785 C CA . ARG A 1 104 ? 17.977 -6.267 -13.799 1.00 86.38 104 ARG A CA 1
ATOM 786 C C . ARG A 1 104 ? 18.936 -5.717 -14.849 1.00 86.38 104 ARG A C 1
ATOM 788 O O . ARG A 1 104 ? 20.044 -5.323 -14.498 1.00 86.38 104 ARG A O 1
ATOM 795 N N . LYS A 1 105 ? 18.561 -5.790 -16.125 1.00 76.31 105 LYS A N 1
ATOM 796 C CA . LYS A 1 105 ? 19.423 -5.418 -17.255 1.00 76.31 105 LYS A CA 1
ATOM 797 C C . LYS A 1 105 ? 19.292 -3.965 -17.688 1.00 76.31 105 LYS A C 1
ATOM 799 O O . LYS A 1 105 ? 20.091 -3.520 -18.508 1.00 76.31 105 LYS A O 1
ATOM 804 N N . THR A 1 106 ? 18.276 -3.287 -17.179 1.00 59.59 106 THR A N 1
ATOM 805 C CA . THR A 1 106 ? 17.874 -1.936 -17.569 1.00 59.59 106 THR A CA 1
ATOM 806 C C . THR A 1 106 ? 18.150 -0.982 -16.419 1.00 59.59 106 THR A C 1
ATOM 808 O O . THR A 1 106 ? 18.529 0.173 -16.709 1.00 59.59 106 THR A O 1
#

Organism: NCBI:txid629261

Secondary structure (DSSP, 8-state):
--S-HHHHHHHHHHHHHHHHS----EEE-SSHHHHHHHHHHHHHTHHHHTTEEE--SHHHHHHHHHTSBGGGSTT--HHHHHHHHHTT--BHHHHHHS-HHHHHH-

Foldseek 3Di:
DPDPVQVVQVVVQVVCCVVPVDGAAWAAAPDPQLSQLRQVCLVVPCVPSVRYGYVNDPVSSLVSQVPAFPCSGPPQDPVNSVVCVVVVQTTSVSVVVDDVVVVVVD

Sequence (106 aa):
MTGNLTELGRSIRSKVYRCTGIPVGVGIAPTKTLAKLANYTAKRLQAHTGGVVDICDPVKRDWVLRNTSVGEVWGVGRKMKAHLEGMQILSAKDLAMADPWMLRKT

Nearest PDB structures (foldseek):
  4irc-assembly1_F  TM=7.822E-01  e=3.740E-03  Escherichia coli K-12
  4r8u-assembly2_B  TM=7.889E-01  e=6.290E-03  Escherichia coli K-12
  1k1q-assembly1_A  TM=7.735E-01  e=1.129E-02  Saccharolobus solfataricus
  2w7o-assembly1_B  TM=7.968E-01  e=6.113E-02  Homo sapiens
  1t94-assembly1_A  TM=7.740E-01  e=9.028E-02  Homo sapiens

Solvent-accessible surface area (backbone atoms only — not comparable to full-atom values): 5835 Å² total; per-residue (Å²): 134,96,64,68,61,62,58,52,36,48,52,53,37,52,49,47,25,74,75,68,72,51,88,61,55,30,35,37,38,93,44,73,61,52,14,51,48,24,21,51,48,6,56,76,40,29,93,83,41,75,21,36,29,70,32,68,51,65,69,54,32,51,53,51,26,62,75,29,52,30,52,69,40,84,86,37,45,75,68,53,30,56,54,36,45,76,70,71,33,56,20,38,38,45,58,73,70,50,61,69,69,65,69,73,76,112

Radius of gyration: 15.55 Å; Cα contacts (8 Å, |Δi|>4): 145; chains: 1; bounding box: 35×30×43 Å

pLDDT: mean 94.63, std 8.74, range [44.62, 98.56]